Protein AF-0000000071052204 (afdb_homodimer)

Radius of gyration: 16.66 Å; Cα contacts (8 Å, |Δi|>4): 324; chains: 2; bounding box: 31×56×39 Å

Foldseek 3Di:
DPPQWPKFWDDALADPVVVVVLSVLLVVLVVPDDDPVSSQVRSQVVCCVVPNDGKGKDKDQDDDDDDDADGRFWTWMDGPNMIMIMGHD/DPPQWPKFWDDALADPVVVVVLSVLLVVLVVPDDDPVSSQVRSQVVCCVVPNDGKGKDKDQDDDDDDDADGRFWTWMDTPNMIMIMGHD

Sequence (178 aa):
MMQKPRRIIYKTDMTAEMQEKAVELISHAFAVYVSDVDVVAYLTDEFDKRYEPSWHCIMGTQFTTSIKREEGCYIHFHVNNKDVVLFKWMMQKPRRIIYKTDMTAEMQEKAVELISHAFAVYVSDVDVVAYLTDEFDKRYEPSWHCIMGTQFTTSIKREEGCYIHFHVNNKDVVLFKW

pLDDT: mean 92.96, std 10.91, range [39.28, 98.69]

InterPro domains:
  IPR001372 Dynein light chain, type 1/2 [PF01221] (9-88)
  IPR001372 Dynein light chain, type 1/2 [PTHR11886] (7-88)
  IPR001372 Dynein light chain, type 1/2 [SM01375] (2-89)
  IPR037177 Dynein light chain superfamily [G3DSA:3.30.740.10] (6-89)
  IPR037177 Dynein light chain superfamily [SSF54648] (4-88)

Secondary structure (DSSP, 8-state):
------EEEEEE-S-HHHHHHHHHHHHHHHHH--SHHHHHHHHHHHHHHHH-S-EEEEEEEEEEE-----TTSEEEEEETTEEEEEEE-/------EEEEEE-S-HHHHHHHHHHHHHHHHH--SHHHHHHHHHHHHHHHH-S-EEEEEEEEEEE-----TTSEEEEEETTEEEEEEE-

Nearest PDB structures (foldseek):
  7y8w-assembly4_R  TM=9.739E-01  e=8.236E-11  Caenorhabditis elegans
  8glv-assembly1_AQ  TM=9.518E-01  e=5.609E-11  Chlamydomonas reinhardtii
  2xqq-assembly2_B  TM=9.782E-01  e=1.289E-10  Homo sapiens
  3brl-assembly1_A-2  TM=9.745E-01  e=1.374E-10  Drosophila melanogaster
  3rjs-assembly1_A-2  TM=9.673E-01  e=4.639E-10  Toxoplasma gondii

Solvent-accessible surface area (backbone atoms only — not comparable to full-atom values): 9734 Å² total; per-residue (Å²): 126,82,74,74,69,70,65,46,79,75,46,69,54,43,54,72,66,56,50,52,47,53,52,49,48,48,53,50,30,61,73,73,41,86,47,66,64,55,33,39,47,48,48,25,52,53,44,25,71,73,67,54,71,42,45,29,27,39,41,29,72,44,69,48,68,49,76,83,70,58,90,53,33,34,40,31,31,34,44,84,83,27,39,36,38,43,36,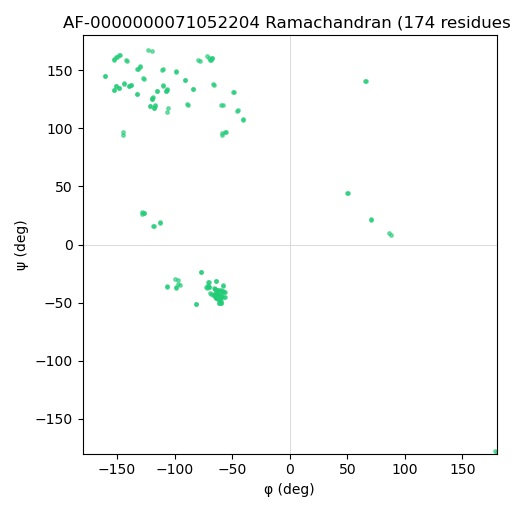43,102,123,84,74,72,70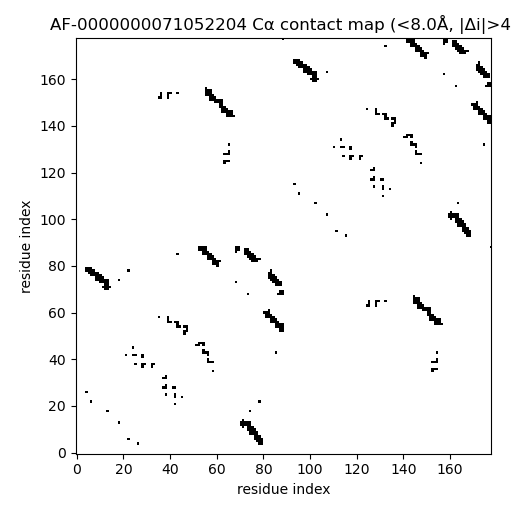,70,64,46,79,75,46,69,55,43,53,72,66,56,50,51,48,53,52,49,48,45,52,50,30,60,74,74,40,86,48,65,65,54,32,39,47,49,48,25,50,53,44,25,72,72,65,53,69,43,42,28,27,39,41,28,72,44,67,48,68,48,76,84,68,59,89,52,34,34,39,33,33,35,44,84,84,26,40,38,38,41,35,42,103

Organism: Fasciola hepatica (NCBI:txid6192)

Structure (mmCIF, N/CA/C/O backbone):
data_AF-0000000071052204-model_v1
#
loop_
_entity.id
_entity.type
_entity.pdbx_description
1 polymer 'Dynein light chain'
#
loop_
_atom_site.group_PDB
_atom_site.id
_atom_site.type_symbol
_atom_site.label_atom_id
_atom_site.label_alt_id
_atom_site.label_comp_id
_atom_site.label_asym_id
_atom_site.label_entity_id
_atom_site.label_seq_id
_atom_site.pdbx_PDB_ins_code
_atom_site.Cartn_x
_atom_site.Cartn_y
_atom_site.Cartn_z
_atom_site.occupancy
_atom_site.B_iso_or_equiv
_atom_site.auth_seq_id
_atom_site.auth_comp_id
_atom_site.auth_asym_id
_atom_site.auth_atom_id
_atom_site.pdbx_PDB_model_num
ATOM 1 N N . MET A 1 1 ? 10.008 -32.031 -4.449 1 39.28 1 MET A N 1
ATOM 2 C CA . MET A 1 1 ? 8.617 -31.594 -4.336 1 39.28 1 MET A CA 1
ATOM 3 C C . MET A 1 1 ? 8.539 -30.141 -3.875 1 39.28 1 MET A C 1
ATOM 5 O O . MET A 1 1 ? 9.031 -29.797 -2.799 1 39.28 1 MET A O 1
ATOM 9 N N . MET A 1 2 ? 8.492 -29.219 -4.715 1 50.03 2 MET A N 1
ATOM 10 C CA . MET A 1 2 ? 8.805 -27.859 -4.309 1 50.03 2 MET A CA 1
ATOM 11 C C . MET A 1 2 ? 7.871 -27.391 -3.203 1 50.03 2 MET A C 1
ATOM 13 O O . MET A 1 2 ? 6.648 -27.516 -3.322 1 50.03 2 MET A O 1
ATOM 17 N N . GLN A 1 3 ? 8.258 -27.531 -1.993 1 52.53 3 GLN A N 1
ATOM 18 C CA . GLN A 1 3 ? 7.453 -27.266 -0.809 1 52.53 3 GLN A CA 1
ATOM 19 C C . GLN A 1 3 ? 6.617 -26 -0.994 1 52.53 3 GLN A C 1
ATOM 21 O O . GLN A 1 3 ? 7.098 -25 -1.532 1 52.53 3 GLN A O 1
ATOM 26 N N . LYS A 1 4 ? 5.23 -26.266 -1.179 1 62.41 4 LYS A N 1
ATOM 27 C CA . LYS A 1 4 ? 4.281 -25.156 -1.278 1 62.41 4 LYS A CA 1
ATOM 28 C C . LYS A 1 4 ? 4.543 -24.109 -0.198 1 62.41 4 LYS A C 1
ATOM 30 O O . LYS A 1 4 ? 4.648 -24.438 0.984 1 62.41 4 LYS A O 1
ATOM 35 N N . PRO A 1 5 ? 4.91 -23 -0.715 1 68.69 5 PRO A N 1
ATOM 36 C CA . PRO A 1 5 ? 5.172 -21.984 0.303 1 68.69 5 PRO A CA 1
ATOM 37 C C . PRO A 1 5 ? 4.051 -21.875 1.337 1 68.69 5 PRO A C 1
ATOM 39 O O . PRO A 1 5 ? 2.881 -22.078 1.008 1 68.69 5 PRO A O 1
ATOM 42 N N . ARG A 1 6 ? 4.441 -21.875 2.592 1 80.5 6 ARG A N 1
ATOM 43 C CA . ARG A 1 6 ? 3.482 -21.656 3.67 1 80.5 6 ARG A CA 1
ATOM 44 C C . ARG A 1 6 ? 2.746 -20.328 3.477 1 80.5 6 ARG A C 1
ATOM 46 O O . ARG A 1 6 ? 3.355 -19.266 3.537 1 80.5 6 ARG A O 1
ATOM 53 N N . ARG A 1 7 ? 1.553 -20.422 2.895 1 90.69 7 ARG A N 1
ATOM 54 C CA . ARG A 1 7 ? 0.755 -19.219 2.648 1 90.69 7 ARG A CA 1
ATOM 55 C C . ARG A 1 7 ? -0.419 -19.141 3.619 1 90.69 7 ARG A C 1
ATOM 57 O O . ARG A 1 7 ? -1.017 -20.156 3.967 1 90.69 7 ARG A O 1
ATOM 64 N N . ILE A 1 8 ? -0.586 -18 4.16 1 95.88 8 ILE A N 1
ATOM 65 C CA . ILE A 1 8 ? -1.762 -17.703 4.969 1 95.88 8 ILE A CA 1
ATOM 66 C C . ILE A 1 8 ? -2.504 -16.5 4.363 1 95.88 8 ILE A C 1
ATOM 68 O O . ILE A 1 8 ? -1.932 -15.422 4.207 1 95.88 8 ILE A O 1
ATOM 72 N N . ILE A 1 9 ? -3.719 -16.781 4 1 96.19 9 ILE A N 1
ATOM 73 C CA . ILE A 1 9 ? -4.527 -15.695 3.463 1 96.19 9 ILE A CA 1
ATOM 74 C C . ILE A 1 9 ? -5.25 -14.984 4.602 1 96.19 9 ILE A C 1
ATOM 76 O O . ILE A 1 9 ? -6.055 -15.586 5.312 1 96.19 9 ILE A O 1
ATOM 80 N N . TYR A 1 10 ? -4.941 -13.719 4.688 1 95.81 10 TYR A N 1
ATOM 81 C CA . TYR A 1 10 ? -5.578 -12.922 5.727 1 95.81 10 TYR A CA 1
ATOM 82 C C . TYR A 1 10 ? -6.977 -12.484 5.297 1 95.81 10 TYR A C 1
ATOM 84 O O . TYR A 1 10 ? -7.926 -12.555 6.082 1 95.81 10 TYR A O 1
ATOM 92 N N . LYS A 1 11 ? -7.145 -11.945 4.215 1 95 11 LYS A N 1
ATOM 93 C CA . LYS A 1 11 ? -8.383 -11.398 3.672 1 95 11 LYS A CA 1
ATOM 94 C C . LYS A 1 11 ? -8.398 -11.469 2.148 1 95 11 LYS A C 1
ATOM 96 O O . LYS A 1 11 ? -7.375 -11.227 1.503 1 95 11 LYS A O 1
ATOM 101 N N . THR A 1 12 ? -9.617 -11.914 1.599 1 96.5 12 THR A N 1
ATOM 102 C CA . THR A 1 12 ? -9.719 -11.914 0.144 1 96.5 12 THR A CA 1
ATOM 103 C C . THR A 1 12 ? -11.188 -11.945 -0.293 1 96.5 12 THR A C 1
ATOM 105 O O . THR A 1 12 ? -12.039 -12.477 0.418 1 96.5 12 THR A O 1
ATOM 108 N N . ASP A 1 13 ? -11.438 -11.25 -1.396 1 95.88 13 ASP A N 1
ATOM 109 C CA . ASP A 1 13 ? -12.719 -11.43 -2.064 1 95.88 13 ASP A CA 1
ATOM 110 C C . ASP A 1 13 ? -12.531 -11.969 -3.48 1 95.88 13 ASP A C 1
ATOM 112 O O . ASP A 1 13 ? -13.445 -11.891 -4.305 1 95.88 13 ASP A O 1
ATOM 116 N N . MET A 1 14 ? -11.336 -12.5 -3.764 1 95.5 14 MET A N 1
ATOM 117 C CA . MET A 1 14 ? -11.016 -13.117 -5.047 1 95.5 14 MET A CA 1
ATOM 118 C C . MET A 1 14 ? -11.578 -14.539 -5.125 1 95.5 14 MET A C 1
ATOM 120 O O . MET A 1 14 ? -11.844 -15.164 -4.098 1 95.5 14 MET A O 1
ATOM 124 N N . THR A 1 15 ? -11.734 -14.992 -6.332 1 96 15 THR A N 1
ATOM 125 C CA . THR A 1 15 ? -12.086 -16.391 -6.531 1 96 15 THR A CA 1
ATOM 126 C C . THR A 1 15 ? -10.938 -17.297 -6.121 1 96 15 THR A C 1
ATOM 128 O O . THR A 1 15 ? -9.789 -16.859 -6.02 1 96 15 THR A O 1
ATOM 131 N N . ALA A 1 16 ? -11.266 -18.562 -5.879 1 96.06 16 ALA A N 1
ATOM 132 C CA . ALA A 1 16 ? -10.25 -19.547 -5.508 1 96.06 16 ALA A CA 1
ATOM 133 C C . ALA A 1 16 ? -9.172 -19.641 -6.582 1 96.06 16 ALA A C 1
ATOM 135 O O . ALA A 1 16 ? -7.98 -19.75 -6.27 1 96.06 16 ALA A O 1
ATOM 136 N N . GLU A 1 17 ? -9.617 -19.609 -7.738 1 96.81 17 GLU A N 1
ATOM 137 C CA . GLU A 1 17 ? -8.672 -19.719 -8.844 1 96.81 17 GLU A CA 1
ATOM 138 C C . GLU A 1 17 ? -7.711 -18.531 -8.875 1 96.81 17 GLU A C 1
ATOM 140 O O . GLU A 1 17 ? -6.508 -18.703 -9.07 1 96.81 17 GLU A O 1
ATOM 145 N N . MET A 1 18 ? -8.219 -17.359 -8.727 1 97 18 MET A N 1
ATOM 146 C CA . MET A 1 18 ? -7.395 -16.156 -8.742 1 97 18 MET A CA 1
ATOM 147 C C . MET A 1 18 ? -6.434 -16.141 -7.559 1 97 18 MET A C 1
ATOM 149 O O . MET A 1 18 ? -5.273 -15.742 -7.707 1 97 18 MET A O 1
ATOM 153 N N . GLN A 1 19 ? -6.891 -16.594 -6.43 1 97.06 19 GLN A N 1
ATOM 154 C CA . GLN A 1 19 ? -6.031 -16.688 -5.25 1 97.06 19 GLN A CA 1
ATOM 155 C C . GLN A 1 19 ? -4.848 -17.609 -5.512 1 97.06 19 GLN A C 1
ATOM 157 O O . GLN A 1 19 ? -3.705 -17.266 -5.195 1 97.06 19 GLN A O 1
ATOM 162 N N . GLU A 1 20 ? -5.176 -18.734 -6.086 1 96.56 20 GLU A N 1
ATOM 163 C CA . GLU A 1 20 ? -4.125 -19.703 -6.395 1 96.56 20 GLU A CA 1
ATOM 164 C C . GLU A 1 20 ? -3.111 -19.125 -7.379 1 96.56 20 GLU A C 1
ATOM 166 O O . GLU A 1 20 ? -1.909 -19.359 -7.254 1 96.56 20 GLU A O 1
ATOM 171 N N . LYS A 1 21 ? -3.676 -18.391 -8.305 1 97.44 21 LYS A N 1
ATOM 172 C CA . LYS A 1 21 ? -2.787 -17.766 -9.281 1 97.44 21 LYS A CA 1
ATOM 173 C C . LYS A 1 21 ? -1.871 -16.734 -8.617 1 97.44 21 LYS A C 1
ATOM 175 O O . LYS A 1 21 ? -0.681 -16.672 -8.93 1 97.44 21 LYS A O 1
ATOM 180 N N . ALA A 1 22 ? -2.354 -15.938 -7.723 1 97.94 22 ALA A N 1
ATOM 181 C CA . ALA A 1 22 ? -1.547 -14.961 -6.996 1 97.94 22 ALA A CA 1
ATOM 182 C C . ALA A 1 22 ? -0.395 -15.641 -6.262 1 97.94 22 ALA A C 1
ATOM 184 O O . ALA A 1 22 ? 0.752 -15.195 -6.348 1 97.94 22 ALA A O 1
ATOM 185 N N . VAL A 1 23 ? -0.704 -16.734 -5.602 1 97.12 23 VAL A N 1
ATOM 186 C CA . VAL A 1 23 ? 0.29 -17.438 -4.809 1 97.12 23 VAL A CA 1
ATOM 187 C C . VAL A 1 23 ? 1.326 -18.078 -5.727 1 97.12 23 VAL A C 1
ATOM 189 O O . VAL A 1 23 ? 2.525 -18.047 -5.441 1 97.12 23 VAL A O 1
ATOM 192 N N . GLU A 1 24 ? 0.812 -18.625 -6.773 1 97.38 24 GLU A N 1
ATOM 193 C CA . GLU A 1 24 ? 1.717 -19.234 -7.746 1 97.38 24 GLU A CA 1
ATOM 194 C C . GLU A 1 24 ? 2.695 -18.219 -8.305 1 97.38 24 GLU A C 1
ATOM 196 O O . GLU A 1 24 ? 3.9 -18.453 -8.359 1 97.38 24 GLU A O 1
ATOM 201 N N . LEU A 1 25 ? 2.188 -17.156 -8.734 1 98.19 25 LEU A N 1
ATOM 202 C CA . LEU A 1 25 ? 3.004 -16.125 -9.375 1 98.19 25 LEU A CA 1
ATOM 203 C C . LEU A 1 25 ? 4.023 -15.547 -8.406 1 98.19 25 LEU A C 1
ATOM 205 O O . LEU A 1 25 ? 5.18 -15.32 -8.766 1 98.19 25 LEU A O 1
ATOM 209 N N . ILE A 1 26 ? 3.631 -15.281 -7.191 1 98.19 26 ILE A N 1
ATOM 210 C CA . ILE A 1 26 ? 4.574 -14.672 -6.258 1 98.19 26 ILE A CA 1
ATOM 211 C C . ILE A 1 26 ? 5.648 -15.688 -5.879 1 98.19 26 ILE A C 1
ATOM 213 O O . ILE A 1 26 ? 6.809 -15.328 -5.676 1 98.19 26 ILE A O 1
ATOM 217 N N . SER A 1 27 ? 5.227 -16.969 -5.758 1 96.75 27 SER A N 1
ATOM 218 C CA . SER A 1 27 ? 6.207 -18.016 -5.477 1 96.75 27 SER A CA 1
ATOM 219 C C . SER A 1 27 ? 7.258 -18.094 -6.578 1 96.75 27 SER A C 1
ATOM 221 O O . SER A 1 27 ? 8.453 -18.219 -6.301 1 96.75 27 SER A O 1
ATOM 223 N N . HIS A 1 28 ? 6.738 -18.016 -7.789 1 97.56 28 HIS A N 1
ATOM 224 C CA . HIS A 1 28 ? 7.656 -17.969 -8.922 1 97.56 28 HIS A CA 1
ATOM 225 C C . HIS A 1 28 ? 8.578 -16.766 -8.836 1 97.56 28 HIS A C 1
ATOM 227 O O . HIS A 1 28 ? 9.789 -16.875 -9.039 1 97.56 28 HIS A O 1
ATOM 233 N N . ALA A 1 29 ? 8.031 -15.609 -8.586 1 98.06 29 ALA A N 1
ATOM 234 C CA . ALA A 1 29 ? 8.805 -14.375 -8.5 1 98.06 29 ALA A CA 1
ATOM 235 C C . ALA A 1 29 ? 9.898 -14.492 -7.441 1 98.06 29 ALA A C 1
ATOM 237 O O . ALA A 1 29 ? 11.031 -14.055 -7.668 1 98.06 29 ALA A O 1
ATOM 238 N N . PHE A 1 30 ? 9.586 -15.117 -6.293 1 97 30 PHE A N 1
ATOM 239 C CA . PHE A 1 30 ? 10.555 -15.289 -5.219 1 97 30 PHE A CA 1
ATOM 240 C C . PHE A 1 30 ? 11.711 -16.172 -5.664 1 97 30 PHE A C 1
ATOM 242 O O . PHE A 1 30 ? 12.844 -16.016 -5.199 1 97 30 PHE A O 1
ATOM 249 N N . ALA A 1 31 ? 11.383 -17.094 -6.543 1 96.5 31 ALA A N 1
ATOM 250 C CA . ALA A 1 31 ? 12.406 -18.031 -7.023 1 96.5 31 ALA A CA 1
ATOM 251 C C . ALA A 1 31 ? 13.32 -17.359 -8.047 1 96.5 31 ALA A C 1
ATOM 253 O O . ALA A 1 31 ? 14.484 -17.734 -8.195 1 96.5 31 ALA A O 1
ATOM 254 N N . VAL A 1 32 ? 12.875 -16.328 -8.695 1 97.62 32 VAL A N 1
ATOM 255 C CA . VAL A 1 32 ? 13.578 -15.766 -9.836 1 97.62 32 VAL A CA 1
ATOM 256 C C . VAL A 1 32 ? 14.242 -14.453 -9.43 1 97.62 32 VAL A C 1
ATOM 258 O O . VAL A 1 32 ? 15.336 -14.133 -9.914 1 97.62 32 VAL A O 1
ATOM 261 N N . TYR A 1 33 ? 13.609 -13.68 -8.594 1 97.94 33 TYR A N 1
ATOM 262 C CA . TYR A 1 33 ? 14.094 -12.344 -8.266 1 97.94 33 TYR A CA 1
ATOM 263 C C . TYR A 1 33 ? 14.609 -12.281 -6.836 1 97.94 33 TYR A C 1
ATOM 265 O O . TYR A 1 33 ? 14.039 -12.906 -5.938 1 97.94 33 TYR A O 1
ATOM 273 N N . VAL A 1 34 ? 15.555 -11.406 -6.637 1 96.94 34 VAL A N 1
ATOM 274 C CA . VAL A 1 34 ? 16.078 -11.172 -5.297 1 96.94 34 VAL A CA 1
ATOM 275 C C . VAL A 1 34 ? 15.43 -9.922 -4.703 1 96.94 34 VAL A C 1
ATOM 277 O O . VAL A 1 34 ? 15.062 -9.906 -3.525 1 96.94 34 VAL A O 1
ATOM 280 N N . SER A 1 35 ? 15.203 -8.977 -5.457 1 97.44 35 SER A N 1
ATOM 281 C CA . SER A 1 35 ? 14.727 -7.68 -4.996 1 97.44 35 SER A CA 1
ATOM 282 C C . SER A 1 35 ? 13.211 -7.68 -4.824 1 97.44 35 SER A C 1
ATOM 284 O O . SER A 1 35 ? 12.477 -8.086 -5.727 1 97.44 35 SER A O 1
ATOM 286 N N . ASP A 1 36 ? 12.805 -7.16 -3.723 1 97.5 36 ASP A N 1
ATOM 287 C CA . ASP A 1 36 ? 11.367 -7.004 -3.496 1 97.5 36 ASP A CA 1
ATOM 288 C C . ASP A 1 36 ? 10.727 -6.156 -4.59 1 97.5 36 ASP A C 1
ATOM 290 O O . ASP A 1 36 ? 9.586 -6.402 -4.992 1 97.5 36 ASP A O 1
ATOM 294 N N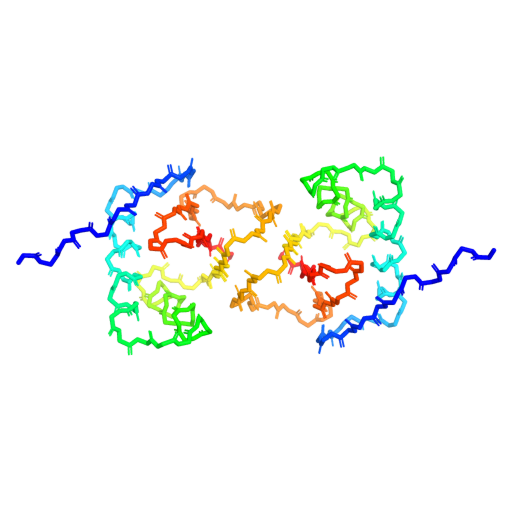 . VAL A 1 37 ? 11.43 -5.207 -5.07 1 97.25 37 VAL A N 1
ATOM 295 C CA . VAL A 1 37 ? 10.914 -4.309 -6.098 1 97.25 37 VAL A CA 1
ATOM 296 C C . VAL A 1 37 ? 10.617 -5.094 -7.371 1 97.25 37 VAL A C 1
ATOM 298 O O . VAL A 1 37 ? 9.555 -4.926 -7.977 1 97.25 37 VAL A O 1
ATOM 301 N N . ASP A 1 38 ? 11.453 -6 -7.668 1 98.44 38 ASP A N 1
ATOM 302 C CA . ASP A 1 38 ? 11.25 -6.812 -8.867 1 98.44 38 ASP A CA 1
ATOM 303 C C . ASP A 1 38 ? 10.102 -7.801 -8.672 1 98.44 38 ASP A C 1
ATOM 305 O O . ASP A 1 38 ? 9.328 -8.047 -9.602 1 98.44 38 ASP A O 1
ATOM 309 N N . VAL A 1 39 ? 10 -8.32 -7.477 1 98.5 39 VAL A N 1
ATOM 310 C CA . VAL A 1 39 ? 8.914 -9.25 -7.176 1 98.5 39 VAL A CA 1
ATOM 311 C C . VAL A 1 39 ? 7.57 -8.539 -7.328 1 98.5 39 VAL A C 1
ATOM 313 O O . VAL A 1 39 ? 6.672 -9.039 -8.016 1 98.5 39 VAL A O 1
ATOM 316 N N . VAL A 1 40 ? 7.5 -7.391 -6.777 1 98.62 40 VAL A N 1
ATOM 317 C CA . VAL A 1 40 ? 6.266 -6.609 -6.777 1 98.62 40 VAL A CA 1
ATOM 318 C C . VAL A 1 40 ? 5.922 -6.188 -8.203 1 98.62 40 VAL A C 1
ATOM 320 O O . VAL A 1 40 ? 4.77 -6.301 -8.633 1 98.62 40 VAL A O 1
ATOM 323 N N . ALA A 1 41 ? 6.879 -5.77 -8.914 1 98.25 41 ALA A N 1
ATOM 324 C CA . ALA A 1 41 ? 6.656 -5.371 -10.297 1 98.25 41 ALA A CA 1
ATOM 325 C C . ALA A 1 41 ? 6.168 -6.551 -11.141 1 98.25 41 ALA A C 1
ATOM 327 O O . ALA A 1 41 ? 5.227 -6.414 -11.922 1 98.25 41 ALA A O 1
ATOM 328 N N . TYR A 1 42 ? 6.785 -7.656 -10.938 1 98.69 42 TYR A N 1
ATOM 329 C CA . TYR A 1 42 ? 6.422 -8.852 -11.688 1 98.69 42 TYR A CA 1
ATOM 330 C C . TYR A 1 42 ? 4.973 -9.25 -11.422 1 98.69 42 TYR A C 1
ATOM 332 O O . TYR A 1 42 ? 4.203 -9.484 -12.352 1 98.69 42 TYR A O 1
ATOM 340 N N . LEU A 1 43 ? 4.617 -9.336 -10.156 1 98.44 43 LEU A N 1
ATOM 341 C CA . LEU A 1 43 ? 3.271 -9.75 -9.773 1 98.44 43 LEU A CA 1
ATOM 342 C C . LEU A 1 43 ? 2.227 -8.805 -10.367 1 98.44 43 LEU A C 1
ATOM 344 O O . LEU A 1 43 ? 1.235 -9.258 -10.945 1 98.44 43 LEU A O 1
ATOM 348 N N . THR A 1 44 ? 2.477 -7.551 -10.273 1 97.88 44 THR A N 1
ATOM 349 C CA . THR A 1 44 ? 1.554 -6.543 -10.781 1 97.88 44 THR A CA 1
ATOM 350 C C . THR A 1 44 ? 1.422 -6.648 -12.297 1 97.88 44 THR A C 1
ATOM 352 O O . THR A 1 44 ? 0.311 -6.633 -12.836 1 97.88 44 THR A O 1
ATOM 355 N N . ASP A 1 45 ? 2.471 -6.789 -12.938 1 98.12 45 ASP A N 1
ATOM 356 C CA . ASP A 1 45 ? 2.471 -6.875 -14.398 1 98.12 45 ASP A CA 1
ATOM 357 C C . ASP A 1 45 ? 1.744 -8.133 -14.875 1 98.12 45 ASP A C 1
ATOM 359 O O . ASP A 1 45 ? 0.963 -8.078 -15.828 1 98.12 45 ASP A O 1
ATOM 363 N N . GLU A 1 46 ? 1.992 -9.211 -14.234 1 98.5 46 GLU A N 1
ATOM 364 C CA . GLU A 1 46 ? 1.357 -10.461 -14.633 1 98.5 46 GLU A CA 1
ATOM 365 C C . GLU A 1 46 ? -0.152 -10.414 -14.414 1 98.5 46 GLU A C 1
ATOM 367 O O . GLU A 1 46 ? -0.921 -10.906 -15.234 1 98.5 46 GLU A O 1
ATOM 372 N N . PHE A 1 47 ? -0.536 -9.773 -13.328 1 98.12 47 PHE A N 1
ATOM 373 C CA . PHE A 1 47 ? -1.969 -9.664 -13.078 1 98.12 47 PHE A CA 1
ATOM 374 C C . PHE A 1 47 ? -2.617 -8.703 -14.07 1 98.12 47 PHE A C 1
ATOM 376 O O . PHE A 1 47 ? -3.752 -8.922 -14.5 1 98.12 47 PHE A O 1
ATOM 383 N N . ASP A 1 48 ? -1.915 -7.68 -14.43 1 97.25 48 ASP A N 1
ATOM 384 C CA . ASP A 1 48 ? -2.424 -6.777 -15.461 1 97.25 48 ASP A CA 1
ATOM 385 C C . ASP A 1 48 ? -2.65 -7.52 -16.766 1 97.25 48 ASP A C 1
ATOM 387 O O . ASP A 1 48 ? -3.65 -7.293 -17.453 1 97.25 48 ASP A O 1
ATOM 391 N N . LYS A 1 49 ? -1.805 -8.367 -17.062 1 98 49 LYS A N 1
ATOM 392 C CA . LYS A 1 49 ? -1.892 -9.125 -18.312 1 98 49 LYS A CA 1
ATOM 393 C C . LYS A 1 49 ? -3.037 -10.133 -18.266 1 98 49 LYS A C 1
ATOM 395 O O . LYS A 1 49 ? -3.727 -10.344 -19.266 1 98 49 LYS A O 1
ATOM 400 N N . ARG A 1 50 ? -3.305 -10.633 -17.125 1 97.25 50 ARG A N 1
ATOM 401 C CA . ARG A 1 50 ? -4.215 -11.773 -17.016 1 97.25 50 ARG A CA 1
ATOM 402 C C . ARG A 1 50 ? -5.633 -11.312 -16.703 1 97.25 50 ARG A C 1
ATOM 404 O O . ARG A 1 50 ? -6.605 -11.953 -17.109 1 97.25 50 ARG A O 1
ATOM 411 N N . TYR A 1 51 ? -5.727 -10.273 -15.945 1 95.81 51 TYR A N 1
ATOM 412 C CA . TYR A 1 51 ? -7.043 -9.906 -15.43 1 95.81 51 TYR A CA 1
ATOM 413 C C . TYR A 1 51 ? -7.363 -8.453 -15.742 1 95.81 51 TYR A C 1
ATOM 415 O O . TYR A 1 51 ? -8.148 -7.816 -15.039 1 95.81 51 TYR A O 1
ATOM 423 N N . GLU A 1 52 ? -6.863 -7.863 -16.734 1 94.12 52 GLU A N 1
ATOM 424 C CA . GLU A 1 52 ? -7.086 -6.488 -17.172 1 94.12 52 GLU A CA 1
ATOM 425 C C . GLU A 1 52 ? -6.543 -5.488 -16.156 1 94.12 52 GLU A C 1
ATOM 427 O O . GLU A 1 52 ? -6.691 -5.688 -14.945 1 94.12 52 GLU A O 1
ATOM 432 N N . PRO A 1 53 ? -5.996 -4.488 -16.547 1 93.12 53 PRO A N 1
ATOM 433 C CA . PRO A 1 53 ? -5.461 -3.447 -15.672 1 93.12 53 PRO A CA 1
ATOM 434 C C . PRO A 1 53 ? -6.555 -2.662 -14.945 1 93.12 53 PRO A C 1
ATOM 436 O O . PRO A 1 53 ? -7.715 -2.684 -15.367 1 93.12 53 PRO A O 1
ATOM 439 N N . SER A 1 54 ? -6.145 -2.016 -13.82 1 92 54 SER A N 1
ATOM 440 C CA . SER A 1 54 ? -4.785 -1.859 -13.312 1 92 54 SER A CA 1
ATOM 441 C C . SER A 1 54 ? -4.637 -2.496 -11.93 1 92 54 SER A C 1
ATOM 443 O O . SER A 1 54 ? -5.457 -2.264 -11.047 1 92 54 SER A O 1
ATOM 445 N N . TRP A 1 55 ? -3.703 -3.338 -11.734 1 95.5 55 TRP A N 1
ATOM 446 C CA . TRP A 1 55 ? -3.396 -3.979 -10.461 1 95.5 55 TRP A CA 1
ATOM 447 C C . TRP A 1 55 ? -2.234 -3.277 -9.766 1 95.5 55 TRP A C 1
ATOM 449 O O . TRP A 1 55 ? -1.38 -2.678 -10.422 1 95.5 55 TRP A O 1
ATOM 459 N N . HIS A 1 56 ? -2.223 -3.273 -8.445 1 95.94 56 HIS A N 1
ATOM 460 C CA . HIS A 1 56 ? -1.197 -2.717 -7.57 1 95.94 56 HIS A CA 1
ATOM 461 C C . HIS A 1 56 ? -0.809 -3.709 -6.477 1 95.94 56 HIS A C 1
ATOM 463 O O . HIS A 1 56 ? -1.614 -4.559 -6.09 1 95.94 56 HIS A O 1
ATOM 469 N N . CYS A 1 57 ? 0.368 -3.613 -6.043 1 97.69 57 CYS A N 1
ATOM 470 C CA . CYS A 1 57 ? 0.849 -4.559 -5.039 1 97.69 57 CYS A CA 1
ATOM 471 C C . CYS A 1 57 ? 1.668 -3.85 -3.969 1 97.69 57 CYS A C 1
ATOM 473 O O . CYS A 1 57 ? 2.463 -2.959 -4.277 1 97.69 57 CYS A O 1
ATOM 475 N N . ILE A 1 58 ? 1.478 -4.176 -2.744 1 98.06 58 ILE A N 1
ATOM 476 C CA . ILE A 1 58 ? 2.285 -3.805 -1.588 1 98.06 58 ILE A CA 1
ATOM 477 C C . ILE A 1 58 ? 2.922 -5.051 -0.98 1 98.06 58 ILE A C 1
ATOM 479 O O . ILE A 1 58 ? 2.256 -6.078 -0.809 1 98.06 58 ILE A O 1
ATOM 483 N N . MET A 1 59 ? 4.129 -5.008 -0.715 1 98.62 59 MET A N 1
ATOM 484 C CA . MET A 1 59 ? 4.797 -6.148 -0.091 1 98.62 59 MET A CA 1
ATOM 485 C C . MET A 1 59 ? 5.785 -5.684 0.972 1 98.62 59 MET A C 1
ATOM 487 O O . MET A 1 59 ? 6.566 -4.762 0.736 1 98.62 59 MET A O 1
ATOM 491 N N . GLY A 1 60 ? 5.777 -6.375 2.113 1 98 60 GLY A N 1
ATOM 492 C CA . GLY A 1 60 ? 6.711 -6.039 3.178 1 98 60 GLY A CA 1
ATOM 493 C C . GLY A 1 60 ? 6.543 -6.902 4.414 1 98 60 GLY A C 1
ATOM 494 O O . GLY A 1 60 ? 5.746 -7.844 4.418 1 98 60 GLY A O 1
ATOM 495 N N . THR A 1 61 ? 7.297 -6.648 5.453 1 96.62 61 THR A N 1
ATOM 496 C CA . THR A 1 61 ? 7.289 -7.453 6.672 1 96.62 61 THR A CA 1
ATOM 497 C C . THR A 1 61 ? 6.438 -6.793 7.754 1 96.62 61 THR A C 1
ATOM 499 O O . THR A 1 61 ? 5.863 -7.477 8.602 1 96.62 61 THR A O 1
ATOM 502 N N . GLN A 1 62 ? 6.359 -5.371 7.734 1 95.75 62 GLN A N 1
ATOM 503 C CA . GLN A 1 62 ? 5.582 -4.66 8.742 1 95.75 62 GLN A CA 1
ATOM 504 C C . GLN A 1 62 ? 4.922 -3.418 8.156 1 95.75 62 GLN A C 1
ATOM 506 O O . GLN A 1 62 ? 5.512 -2.336 8.156 1 95.75 62 GLN A O 1
ATOM 511 N N . PHE A 1 63 ? 3.73 -3.609 7.766 1 97.94 63 PHE A N 1
ATOM 512 C CA . PHE A 1 63 ? 2.979 -2.469 7.258 1 97.94 63 PHE A CA 1
ATOM 513 C C . PHE A 1 63 ? 1.489 -2.633 7.535 1 97.94 63 PHE A C 1
ATOM 515 O O . PHE A 1 63 ? 1.021 -3.744 7.789 1 97.94 63 PHE A O 1
ATOM 522 N N . THR A 1 64 ? 0.784 -1.534 7.473 1 97.31 64 THR A N 1
ATOM 523 C CA . THR A 1 64 ? -0.674 -1.492 7.473 1 97.31 64 THR A CA 1
ATOM 524 C C . THR A 1 64 ? -1.189 -0.625 6.328 1 97.31 64 THR A C 1
ATOM 526 O O . THR A 1 64 ? -0.449 0.196 5.781 1 97.31 64 THR A O 1
ATOM 529 N N . THR A 1 65 ? -2.336 -0.902 5.867 1 96.44 65 THR A N 1
ATOM 530 C CA . THR A 1 65 ? -2.871 -0.124 4.754 1 96.44 65 THR A CA 1
ATOM 531 C C . THR A 1 65 ? -4.367 0.12 4.938 1 96.44 65 THR A C 1
ATOM 533 O O . THR A 1 65 ? -5.039 -0.627 5.648 1 96.44 65 THR A O 1
ATOM 536 N N . SER A 1 66 ? -4.875 1.128 4.301 1 95.38 66 SER A N 1
ATOM 537 C CA . SER A 1 66 ? -6.293 1.474 4.355 1 95.38 66 SER A CA 1
ATOM 538 C C . SER A 1 66 ? -6.965 1.264 3.002 1 95.38 66 SER A C 1
ATOM 540 O O . SER A 1 66 ? -7.988 1.886 2.709 1 95.38 66 SER A O 1
ATOM 542 N N . ILE A 1 67 ? -6.371 0.492 2.156 1 91.75 67 ILE A N 1
ATOM 543 C CA . ILE A 1 67 ? -6.848 0.333 0.786 1 91.75 67 ILE A CA 1
ATOM 544 C C . ILE A 1 67 ? -8.281 -0.2 0.796 1 91.75 67 ILE A C 1
ATOM 546 O O . ILE A 1 67 ? -8.547 -1.253 1.379 1 91.75 67 ILE A O 1
ATOM 550 N N . LYS A 1 68 ? -9.211 0.694 0.152 1 83.12 68 LYS A N 1
ATOM 551 C CA . LYS A 1 68 ? -10.594 0.27 -0.046 1 83.12 68 LYS A CA 1
ATOM 552 C C . LYS A 1 68 ? -10.859 -0.069 -1.51 1 83.12 68 LYS A C 1
ATOM 554 O O . LYS A 1 68 ? -10.484 0.689 -2.406 1 83.12 68 LYS A O 1
ATOM 559 N N . ARG A 1 69 ? -11.203 -1.305 -1.88 1 74.44 69 ARG A N 1
ATOM 560 C CA . ARG A 1 69 ? -11.344 -1.774 -3.254 1 74.44 69 ARG A CA 1
ATOM 561 C C . ARG A 1 69 ? -12.742 -2.338 -3.496 1 74.44 69 ARG A C 1
ATOM 563 O O . ARG A 1 69 ? -13.539 -2.451 -2.566 1 74.44 69 ARG A O 1
ATOM 570 N N . GLU A 1 70 ? -12.922 -2.51 -4.863 1 72.31 70 GLU A N 1
ATOM 571 C CA . GLU A 1 70 ? -14.141 -3.195 -5.293 1 72.31 70 GLU A CA 1
ATOM 572 C C . GLU A 1 70 ? -14.07 -4.684 -4.969 1 72.31 70 GLU A C 1
ATOM 574 O O . GLU A 1 70 ? -12.984 -5.254 -4.859 1 72.31 70 GLU A O 1
ATOM 579 N N . GLU A 1 71 ? -15.188 -5.211 -4.984 1 78.5 71 GLU A N 1
ATOM 580 C CA . GLU A 1 71 ? -15.328 -6.633 -4.68 1 78.5 71 GLU A CA 1
ATOM 581 C C . GLU A 1 71 ? -14.664 -7.492 -5.758 1 78.5 71 GLU A C 1
ATOM 583 O O . GLU A 1 71 ? -14.789 -7.203 -6.949 1 78.5 71 GLU A O 1
ATOM 588 N N . GLY A 1 72 ? -13.953 -8.547 -5.371 1 84.56 72 GLY A N 1
ATOM 589 C CA . GLY A 1 72 ? -13.344 -9.547 -6.234 1 84.56 72 GLY A CA 1
ATOM 590 C C . GLY A 1 72 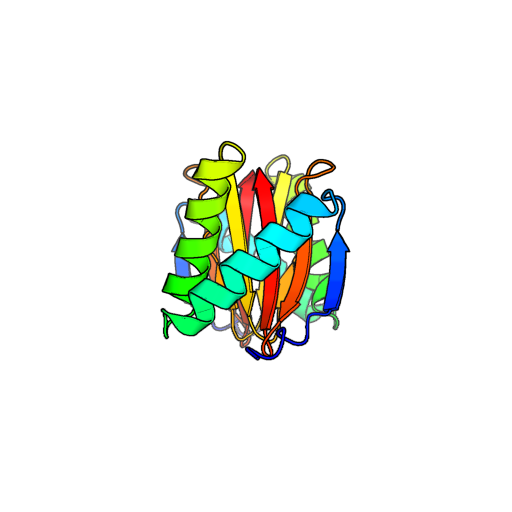? -11.961 -9.148 -6.727 1 84.56 72 GLY A C 1
ATOM 591 O O . GLY A 1 72 ? -11.422 -9.781 -7.641 1 84.56 72 GLY A O 1
ATOM 592 N N . CYS A 1 73 ? -11.438 -8.141 -6.215 1 91.88 73 CYS A N 1
ATOM 593 C CA . CYS A 1 73 ? -10.195 -7.602 -6.762 1 91.88 73 CYS A CA 1
ATOM 594 C C . CYS A 1 73 ? -9.148 -7.418 -5.668 1 91.88 73 CYS A C 1
ATOM 596 O O . CYS A 1 73 ? -8.289 -6.543 -5.77 1 91.88 73 CYS A O 1
ATOM 598 N N . TYR A 1 74 ? -9.297 -8.25 -4.613 1 96.62 74 TYR A N 1
ATOM 599 C CA . 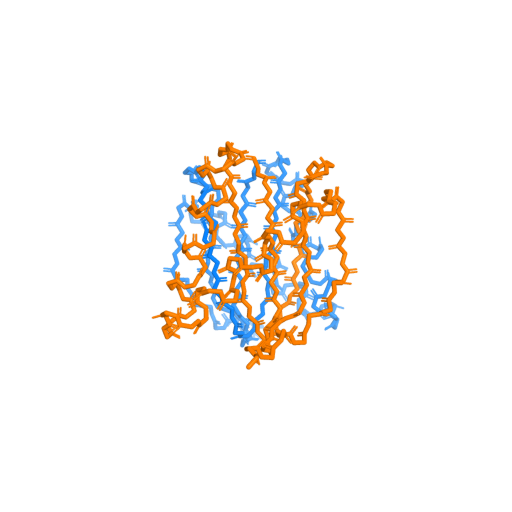TYR A 1 74 ? -8.43 -7.965 -3.479 1 96.62 74 TYR A CA 1
ATOM 600 C C . TYR A 1 74 ? -7.977 -9.25 -2.801 1 96.62 74 TYR A C 1
ATOM 602 O O . TYR A 1 74 ? -8.789 -10.141 -2.533 1 96.62 74 TYR A O 1
ATOM 610 N N . ILE A 1 75 ? -6.684 -9.258 -2.43 1 97.56 75 ILE A N 1
ATOM 611 C CA . ILE A 1 75 ? -6.184 -10.32 -1.569 1 97.56 75 ILE A CA 1
ATOM 612 C C . ILE A 1 75 ? -5.062 -9.789 -0.681 1 97.56 75 ILE A C 1
ATOM 614 O O . ILE A 1 75 ? -4.219 -9.008 -1.135 1 97.56 75 ILE A O 1
ATOM 618 N N . HIS A 1 76 ? -5.066 -10.086 0.569 1 97.38 76 HIS A N 1
ATOM 619 C CA . HIS A 1 76 ? -4.027 -9.891 1.572 1 97.38 76 HIS A CA 1
ATOM 620 C C . HIS A 1 76 ? -3.559 -11.219 2.152 1 97.38 76 HIS A C 1
ATOM 622 O O . HIS A 1 76 ? -4.34 -11.938 2.775 1 97.38 76 HIS A O 1
ATOM 628 N N . PHE A 1 77 ? -2.271 -11.562 1.955 1 98.06 77 PHE A N 1
ATOM 629 C CA . PHE A 1 77 ? -1.806 -12.867 2.393 1 98.06 77 PHE A CA 1
ATOM 630 C C . PHE A 1 77 ? -0.346 -12.805 2.828 1 98.06 77 PHE A C 1
ATOM 632 O O . PHE A 1 77 ? 0.338 -11.812 2.584 1 98.06 77 PHE A O 1
ATOM 639 N N . HIS A 1 78 ? 0.049 -13.836 3.549 1 97.56 78 HIS A N 1
ATOM 640 C CA . HIS A 1 78 ? 1.425 -14.023 3.994 1 97.56 78 HIS A CA 1
ATOM 641 C C . HIS A 1 78 ? 2.107 -15.148 3.219 1 97.56 78 HIS A C 1
ATOM 643 O O . HIS A 1 78 ? 1.52 -16.203 3.01 1 97.56 78 HIS A O 1
ATOM 649 N N . VAL A 1 79 ? 3.256 -14.828 2.791 1 96.81 79 VAL A N 1
ATOM 650 C CA . VAL A 1 79 ? 4.023 -15.844 2.08 1 96.81 79 VAL A CA 1
ATOM 651 C C . VAL A 1 79 ? 5.52 -15.562 2.232 1 96.81 79 VAL A C 1
ATOM 653 O O . VAL A 1 79 ? 5.961 -14.422 2.062 1 96.81 79 VAL A O 1
ATOM 656 N N . ASN A 1 80 ? 6.293 -16.594 2.566 1 93.75 80 ASN A N 1
ATOM 657 C CA . ASN A 1 80 ? 7.746 -16.5 2.664 1 93.75 80 ASN A CA 1
ATOM 658 C C . ASN A 1 80 ? 8.172 -15.312 3.535 1 93.75 80 ASN A C 1
ATOM 660 O O . ASN A 1 80 ? 9.016 -14.516 3.131 1 93.75 80 ASN A O 1
ATOM 664 N N . ASN A 1 81 ? 7.57 -15.109 4.625 1 94.56 81 ASN A N 1
ATOM 665 C CA . ASN A 1 81 ? 7.898 -14.125 5.648 1 94.56 81 ASN A CA 1
ATOM 666 C C . ASN A 1 81 ? 7.59 -12.703 5.176 1 94.56 81 ASN A C 1
ATOM 668 O O . ASN A 1 81 ? 8.195 -11.742 5.652 1 94.56 81 ASN A O 1
ATOM 672 N N . LYS A 1 82 ? 6.703 -12.617 4.191 1 97 82 LYS A N 1
ATOM 673 C CA . LYS A 1 82 ? 6.234 -11.32 3.707 1 97 82 LYS A CA 1
ATOM 674 C C . LYS A 1 82 ? 4.711 -11.258 3.707 1 97 82 LYS A C 1
ATOM 676 O O . LYS A 1 82 ? 4.039 -12.242 3.398 1 97 82 LYS A O 1
ATOM 681 N N . ASP A 1 83 ? 4.234 -10.094 4.043 1 97.81 83 ASP A N 1
ATOM 682 C CA . ASP A 1 83 ? 2.834 -9.797 3.754 1 97.81 83 ASP A CA 1
ATOM 683 C C . ASP A 1 83 ? 2.684 -9.148 2.381 1 97.81 83 ASP A C 1
ATOM 685 O O . ASP A 1 83 ? 3.498 -8.305 1.995 1 97.81 83 ASP A O 1
ATOM 689 N N . VAL A 1 84 ? 1.635 -9.531 1.711 1 98.31 84 VAL A N 1
ATOM 690 C CA . VAL A 1 84 ? 1.391 -9.062 0.35 1 98.31 84 VAL A CA 1
ATOM 691 C C . VAL A 1 84 ? -0.058 -8.602 0.214 1 98.31 84 VAL A C 1
ATOM 693 O O . VAL A 1 84 ? -0.983 -9.305 0.622 1 98.31 84 VAL A O 1
ATOM 696 N N . VAL A 1 85 ? -0.247 -7.414 -0.318 1 97.69 85 VAL A N 1
ATOM 697 C CA . VAL A 1 85 ? -1.567 -6.93 -0.708 1 97.69 85 VAL A CA 1
ATOM 698 C C . VAL A 1 85 ? -1.606 -6.691 -2.215 1 97.69 85 VAL A C 1
ATOM 700 O O . VAL A 1 85 ? -0.788 -5.941 -2.752 1 97.69 85 VAL A O 1
ATOM 703 N N . LEU A 1 86 ? -2.471 -7.375 -2.871 1 98 86 LEU A N 1
ATOM 704 C CA . LEU A 1 86 ? -2.719 -7.254 -4.301 1 98 86 LEU A CA 1
ATOM 705 C C . LEU A 1 86 ? -4.164 -6.844 -4.57 1 98 86 LEU A C 1
ATOM 707 O O . LEU A 1 86 ? -5.094 -7.438 -4.02 1 98 86 LEU A O 1
ATOM 711 N N . PHE A 1 87 ? -4.246 -5.719 -5.363 1 96.06 87 PHE A N 1
ATOM 712 C CA . PHE A 1 87 ? -5.602 -5.219 -5.574 1 96.06 87 PHE A CA 1
ATOM 713 C C . PHE A 1 87 ? -5.703 -4.477 -6.898 1 96.06 87 PHE A C 1
ATOM 715 O O . PHE A 1 87 ? -4.688 -4.102 -7.488 1 96.06 87 PHE A O 1
ATOM 722 N N . LYS A 1 88 ? -6.965 -4.41 -7.289 1 92.69 88 LYS A N 1
ATOM 723 C CA . LYS A 1 88 ? -7.227 -3.719 -8.547 1 92.69 88 LYS A CA 1
ATOM 724 C C . LYS A 1 88 ? -7.953 -2.398 -8.305 1 92.69 88 LYS A C 1
ATOM 726 O O . LYS A 1 88 ? -8.867 -2.328 -7.48 1 92.69 88 LYS A O 1
ATOM 731 N N . TRP A 1 89 ? -7.414 -1.344 -9.086 1 82.06 89 TRP A N 1
ATOM 732 C CA . TRP A 1 89 ? -8.086 -0.052 -9.164 1 82.06 89 TRP A CA 1
ATOM 733 C C . TRP A 1 89 ? -8.594 0.214 -10.578 1 82.06 89 TRP A C 1
ATOM 735 O O . TRP A 1 89 ? -7.922 -0.112 -11.562 1 82.06 89 TRP A O 1
ATOM 745 N N . MET B 1 1 ? 8.531 23.766 21.812 1 39.66 1 MET B N 1
ATOM 746 C CA . MET B 1 1 ? 8.508 23.906 20.359 1 39.66 1 MET B CA 1
ATOM 747 C C . MET B 1 1 ? 8.375 22.547 19.672 1 39.66 1 MET B C 1
ATOM 749 O O . MET B 1 1 ? 9.227 21.672 19.844 1 39.66 1 MET B O 1
ATOM 753 N N . MET B 1 2 ? 7.242 22.094 19.406 1 49.97 2 MET B N 1
ATOM 754 C CA . MET B 1 2 ? 7.09 20.672 19.125 1 49.97 2 MET B CA 1
ATOM 755 C C . MET B 1 2 ? 7.961 20.266 17.938 1 49.97 2 MET B C 1
ATOM 757 O O . MET B 1 2 ? 7.941 20.922 16.891 1 49.97 2 MET B O 1
ATOM 761 N N . GLN B 1 3 ? 9.117 19.766 18.188 1 52.94 3 GLN B N 1
ATOM 762 C CA . GLN B 1 3 ? 10.133 19.438 17.188 1 52.94 3 GLN B CA 1
ATOM 763 C C . GLN B 1 3 ? 9.5 18.812 15.945 1 52.94 3 GLN B C 1
ATOM 765 O O . GLN B 1 3 ? 8.594 17.984 16.047 1 52.94 3 GLN B O 1
ATOM 770 N N . LYS B 1 4 ? 9.508 19.688 14.82 1 62.19 4 LYS B N 1
ATOM 771 C CA . LYS B 1 4 ? 9.023 19.203 13.523 1 62.19 4 LYS B CA 1
ATOM 772 C C . LYS B 1 4 ? 9.57 17.812 13.211 1 62.19 4 LYS B C 1
ATOM 774 O O . LYS B 1 4 ? 10.773 17.594 13.289 1 62.19 4 LYS B O 1
ATOM 779 N N . PRO B 1 5 ? 8.633 16.953 13.148 1 68.88 5 PRO B N 1
ATOM 780 C CA . PRO B 1 5 ? 9.133 15.617 12.859 1 68.88 5 PRO B CA 1
ATOM 781 C C . PRO B 1 5 ? 10.102 15.586 11.672 1 68.88 5 PRO B C 1
ATOM 783 O O . PRO B 1 5 ? 9.953 16.375 10.734 1 68.88 5 PRO B O 1
ATOM 786 N N . ARG B 1 6 ? 11.234 14.93 11.883 1 80.31 6 ARG B N 1
ATOM 787 C CA . ARG B 1 6 ? 12.18 14.711 10.789 1 80.31 6 ARG B CA 1
ATOM 788 C C . ARG B 1 6 ? 11.508 14.008 9.617 1 80.31 6 ARG B C 1
ATOM 790 O O . ARG B 1 6 ? 11.086 12.852 9.734 1 80.31 6 ARG B O 1
ATOM 797 N N . ARG B 1 7 ? 11.078 14.805 8.625 1 90.56 7 ARG B N 1
ATOM 798 C CA . ARG B 1 7 ? 10.406 14.242 7.457 1 90.56 7 ARG B CA 1
ATOM 799 C C . ARG B 1 7 ? 11.32 14.281 6.234 1 90.56 7 ARG B C 1
ATOM 801 O O . ARG B 1 7 ? 12.078 15.234 6.051 1 90.56 7 ARG B O 1
ATOM 808 N N . ILE B 1 8 ? 11.367 13.195 5.562 1 95.81 8 ILE B N 1
ATOM 809 C CA . ILE B 1 8 ? 12.039 13.109 4.27 1 95.81 8 ILE B CA 1
ATOM 810 C C . ILE B 1 8 ? 11.039 12.664 3.201 1 95.81 8 ILE B C 1
ATOM 812 O O . ILE B 1 8 ? 10.43 11.602 3.322 1 95.81 8 ILE B O 1
ATOM 816 N N . ILE B 1 9 ? 10.891 13.539 2.25 1 96.12 9 ILE B N 1
ATOM 817 C CA . ILE B 1 9 ? 10 13.172 1.152 1 96.12 9 ILE B CA 1
ATOM 818 C C . ILE B 1 9 ? 10.789 12.438 0.073 1 96.12 9 ILE B C 1
ATOM 820 O O . ILE B 1 9 ? 11.727 12.984 -0.507 1 96.12 9 ILE B O 1
ATOM 824 N N . TYR B 1 10 ? 10.336 11.234 -0.152 1 95.81 10 TYR B N 1
ATOM 825 C CA . TYR B 1 10 ? 10.992 10.438 -1.178 1 95.81 10 TYR B CA 1
ATOM 826 C C . TYR B 1 10 ? 10.492 10.812 -2.568 1 95.81 10 TYR B C 1
ATOM 828 O O . TYR B 1 10 ? 11.289 10.969 -3.5 1 95.81 10 TYR B O 1
ATOM 836 N N . LYS B 1 11 ? 9.297 10.852 -2.805 1 94.94 11 LYS B N 1
ATOM 837 C CA . LYS B 1 11 ? 8.648 11.117 -4.082 1 94.94 11 LYS B CA 1
ATOM 838 C C . LYS B 1 11 ? 7.281 11.766 -3.877 1 94.94 11 LYS B C 1
ATOM 840 O O . LYS B 1 11 ? 6.543 11.391 -2.959 1 94.94 11 LYS B O 1
ATOM 845 N N . THR B 1 12 ? 7.012 12.844 -4.738 1 96.44 12 THR B N 1
ATOM 846 C CA . THR B 1 12 ? 5.688 13.445 -4.656 1 96.44 12 THR B CA 1
ATOM 847 C C . THR B 1 12 ? 5.375 14.234 -5.922 1 96.44 12 THR B C 1
ATOM 849 O O . THR B 1 12 ? 6.281 14.75 -6.578 1 96.44 12 THR B O 1
ATOM 852 N N . ASP B 1 13 ? 4.098 14.18 -6.285 1 95.75 13 ASP B N 1
ATOM 853 C CA . ASP B 1 13 ? 3.621 15.117 -7.301 1 95.75 13 ASP B CA 1
ATOM 854 C C . ASP B 1 13 ? 2.531 16.031 -6.742 1 95.75 13 ASP B C 1
ATOM 856 O O . ASP B 1 13 ? 1.79 16.656 -7.504 1 95.75 13 ASP B O 1
ATOM 860 N N . MET B 1 14 ? 2.424 16.078 -5.418 1 95.38 14 MET B N 1
ATOM 861 C CA . MET B 1 14 ? 1.485 16.969 -4.723 1 95.38 14 MET B CA 1
ATOM 862 C C . MET B 1 14 ? 2.008 18.391 -4.68 1 95.38 14 MET B C 1
ATOM 864 O O . MET B 1 14 ? 3.213 18.625 -4.801 1 95.38 14 MET B O 1
ATOM 868 N N . THR B 1 15 ? 1.092 19.297 -4.508 1 95.88 15 THR B N 1
ATOM 869 C CA . THR B 1 15 ? 1.489 20.688 -4.262 1 95.88 15 THR B CA 1
ATOM 870 C C . THR B 1 15 ? 2.178 20.812 -2.906 1 95.88 15 THR B C 1
ATOM 872 O O . THR B 1 15 ? 2.033 19.953 -2.043 1 95.88 15 THR B O 1
ATOM 875 N N . ALA B 1 16 ? 2.928 21.906 -2.752 1 96 16 ALA B N 1
ATOM 876 C CA . ALA B 1 16 ? 3.613 22.156 -1.487 1 96 16 ALA B CA 1
ATOM 877 C C . ALA B 1 16 ? 2.621 22.219 -0.33 1 96 16 ALA B C 1
ATOM 879 O O . ALA B 1 16 ? 2.893 21.703 0.756 1 96 16 ALA B O 1
ATOM 880 N N . GLU B 1 17 ? 1.571 22.812 -0.612 1 96.75 17 GLU B N 1
ATOM 881 C CA . GLU B 1 17 ? 0.557 22.953 0.428 1 96.75 17 GLU B CA 1
ATOM 882 C C . GLU B 1 17 ? 0.012 21.594 0.85 1 96.75 17 GLU B C 1
ATOM 884 O O . GLU B 1 17 ? -0.154 21.328 2.041 1 96.75 17 GLU B O 1
ATOM 889 N N . MET B 1 18 ? -0.307 20.75 -0.078 1 96.94 18 MET B N 1
ATOM 890 C CA . MET B 1 18 ? -0.847 19.422 0.206 1 96.94 18 MET B CA 1
ATOM 891 C C . MET B 1 18 ? 0.178 18.562 0.938 1 96.94 18 MET B C 1
ATOM 893 O O . MET B 1 18 ? -0.17 17.828 1.863 1 96.94 18 MET B O 1
ATOM 897 N N . GLN B 1 19 ? 1.432 18.703 0.553 1 97.06 19 GLN B N 1
ATOM 898 C CA . GLN B 1 19 ? 2.506 17.984 1.23 1 97.06 19 GLN B CA 1
ATOM 899 C C . GLN B 1 19 ? 2.584 18.375 2.703 1 97.06 19 GLN B C 1
ATOM 901 O O . GLN B 1 19 ? 2.682 17.5 3.576 1 97.06 19 GLN B O 1
ATOM 906 N N . GLU B 1 20 ? 2.529 19.656 2.908 1 96.5 20 GLU B N 1
ATOM 907 C CA . GLU B 1 20 ? 2.586 20.156 4.281 1 96.5 20 GLU B CA 1
ATOM 908 C C . GLU B 1 20 ? 1.405 19.641 5.102 1 96.5 20 GLU B C 1
ATOM 910 O O . GLU B 1 20 ? 1.558 19.312 6.277 1 96.5 20 GLU B O 1
ATOM 915 N N . LYS B 1 21 ? 0.282 19.625 4.422 1 97.44 21 LYS B N 1
ATOM 916 C CA . LYS B 1 21 ? -0.902 19.125 5.113 1 97.44 21 LYS B CA 1
ATOM 917 C C . LYS B 1 21 ? -0.748 17.656 5.469 1 97.44 21 LYS B C 1
ATOM 919 O O . LYS B 1 21 ? -1.117 17.234 6.566 1 97.44 21 LYS B O 1
ATOM 924 N N . ALA B 1 22 ? -0.239 16.812 4.609 1 97.94 22 ALA B N 1
ATOM 925 C CA . ALA B 1 22 ? -0.005 15.398 4.875 1 97.94 22 ALA B CA 1
ATOM 926 C C . ALA B 1 22 ? 0.887 15.211 6.102 1 97.94 22 ALA B C 1
ATOM 928 O O . ALA B 1 22 ? 0.577 14.414 6.988 1 97.94 22 ALA B O 1
ATOM 929 N N . VAL B 1 23 ? 1.946 16 6.148 1 97.12 23 VAL B N 1
ATOM 930 C CA . VAL B 1 23 ? 2.912 15.891 7.238 1 97.12 23 VAL B CA 1
ATOM 931 C C . VAL B 1 23 ? 2.277 16.359 8.547 1 97.12 23 VAL B C 1
ATOM 933 O O . VAL B 1 23 ? 2.471 15.734 9.594 1 97.12 23 VAL B O 1
ATOM 936 N N . GLU B 1 24 ? 1.566 17.422 8.422 1 97.38 24 GLU B N 1
ATOM 937 C CA . GLU B 1 24 ? 0.876 17.922 9.602 1 97.38 24 GLU B CA 1
ATOM 938 C C . GLU B 1 24 ? -0.098 16.891 10.164 1 97.38 24 GLU B C 1
ATOM 940 O O . GLU B 1 24 ? -0.107 16.641 11.367 1 97.38 24 GLU B O 1
ATOM 945 N N . LEU B 1 25 ? -0.892 16.375 9.344 1 98.19 25 LEU B N 1
ATOM 946 C CA . LEU B 1 25 ? -1.934 15.453 9.773 1 98.19 25 LEU B CA 1
ATOM 947 C C . LEU B 1 25 ? -1.324 14.188 10.352 1 98.19 25 LEU B C 1
ATOM 949 O O . LEU B 1 25 ? -1.807 13.664 11.367 1 98.19 25 LEU B O 1
ATOM 953 N N . ILE B 1 26 ? -0.3 13.656 9.742 1 98.19 26 ILE B N 1
ATOM 954 C CA . ILE B 1 26 ? 0.261 12.414 10.25 1 98.19 26 ILE B CA 1
ATOM 955 C C . ILE B 1 26 ? 0.964 12.672 11.586 1 98.19 26 ILE B C 1
ATOM 957 O O . ILE B 1 26 ? 0.947 11.82 12.477 1 98.19 26 ILE B O 1
ATOM 961 N N . SER B 1 27 ? 1.606 13.852 11.68 1 96.75 27 SER B N 1
ATOM 962 C CA . SER B 1 27 ? 2.232 14.211 12.945 1 96.75 27 SER B CA 1
ATOM 963 C C . SER B 1 27 ? 1.205 14.281 14.07 1 96.75 27 SER B C 1
ATOM 965 O O . SER B 1 27 ? 1.45 13.789 15.172 1 96.75 27 SER B O 1
ATOM 967 N N . HIS B 1 28 ? 0.1 14.891 13.719 1 97.56 28 HIS B N 1
ATOM 968 C CA . HIS B 1 28 ? -0.997 14.922 14.68 1 97.56 28 HIS B CA 1
ATOM 969 C C . HIS B 1 28 ? -1.455 13.508 15.039 1 97.56 28 HIS B C 1
ATOM 971 O O . HIS B 1 28 ? -1.653 13.195 16.219 1 97.56 28 HIS B O 1
ATOM 977 N N . ALA B 1 29 ? -1.668 12.695 14.055 1 98.06 29 ALA B N 1
ATOM 978 C CA . ALA B 1 29 ? -2.123 11.32 14.266 1 98.06 29 ALA B CA 1
ATOM 979 C C . ALA B 1 29 ? -1.167 10.562 15.18 1 98.06 29 ALA B C 1
ATOM 981 O O . ALA B 1 29 ? -1.603 9.836 16.078 1 98.06 29 ALA B O 1
ATOM 982 N N . PHE B 1 30 ? 0.162 10.766 15 1 97 30 PHE B N 1
ATOM 983 C CA . PHE B 1 30 ? 1.164 10.094 15.82 1 97 30 PHE B CA 1
ATOM 984 C C . PHE B 1 30 ? 1.052 10.531 17.281 1 97 30 PHE B C 1
ATOM 986 O O . PHE B 1 30 ? 1.359 9.758 18.188 1 97 30 PHE B O 1
ATOM 993 N N . ALA B 1 31 ? 0.631 11.758 17.438 1 96.5 31 ALA B N 1
ATOM 994 C CA . ALA B 1 31 ? 0.514 12.297 18.797 1 96.5 31 ALA B CA 1
ATOM 995 C C . ALA B 1 31 ? -0.738 11.766 19.484 1 96.5 31 ALA B C 1
ATOM 997 O O . ALA B 1 31 ? -0.777 11.664 20.719 1 96.5 31 ALA B O 1
ATOM 998 N N . VAL B 1 32 ? -1.723 11.352 18.766 1 97.62 32 VAL B N 1
ATOM 999 C CA . VAL B 1 32 ? -3.033 11.039 19.328 1 97.62 32 VAL B CA 1
ATOM 1000 C C . VAL B 1 32 ? -3.225 9.523 19.359 1 97.62 32 VAL B C 1
ATOM 1002 O O . VAL B 1 32 ? -3.855 9 20.281 1 97.62 32 VAL B O 1
ATOM 1005 N N . TYR B 1 33 ? -2.729 8.812 18.391 1 97.94 33 TYR B N 1
ATOM 1006 C CA . TYR B 1 33 ? -2.996 7.383 18.266 1 97.94 33 TYR B CA 1
ATOM 1007 C C . TYR B 1 33 ? -1.737 6.566 18.531 1 97.94 33 TYR B C 1
ATOM 1009 O O . TYR B 1 33 ? -0.636 6.969 18.141 1 97.94 33 TYR B O 1
ATOM 1017 N N . VAL B 1 34 ? -1.952 5.391 19.031 1 96.88 34 VAL B N 1
ATOM 1018 C CA . VAL B 1 34 ? -0.85 4.461 19.25 1 96.88 34 VAL B CA 1
ATOM 1019 C C . VAL B 1 34 ? -0.782 3.459 18.109 1 96.88 34 VAL B C 1
ATOM 1021 O O . VAL B 1 34 ? 0.304 3.137 17.625 1 96.88 34 VAL B O 1
ATOM 1024 N N . SER B 1 35 ? -1.847 3.07 17.625 1 97.44 35 SER B N 1
ATOM 1025 C CA . SER B 1 35 ? -1.925 2.008 16.625 1 97.44 35 SER B CA 1
ATOM 1026 C C . SER B 1 35 ? -1.687 2.551 15.219 1 97.44 35 SER B C 1
ATOM 1028 O O . SER B 1 35 ? -2.312 3.531 14.812 1 97.44 35 SER B O 1
ATOM 1030 N N . ASP B 1 36 ? -0.872 1.854 14.508 1 97.56 36 ASP B N 1
ATOM 1031 C CA . ASP B 1 36 ? -0.653 2.215 13.109 1 97.56 36 ASP B CA 1
ATOM 1032 C C . ASP B 1 36 ? -1.964 2.199 12.328 1 97.56 36 ASP B C 1
ATOM 1034 O O . ASP B 1 36 ? -2.17 3.027 11.438 1 97.56 36 ASP B O 1
ATOM 1038 N N . VAL B 1 37 ? -2.811 1.311 12.656 1 97.25 37 VAL B N 1
ATOM 1039 C CA . VAL B 1 37 ? -4.086 1.173 11.961 1 97.25 37 VAL B CA 1
ATOM 1040 C C . VAL B 1 37 ? -4.918 2.441 12.148 1 97.25 37 VAL B C 1
ATOM 1042 O O . VAL B 1 37 ? -5.492 2.963 11.195 1 97.25 37 VAL B O 1
ATOM 1045 N N . ASP B 1 38 ? -4.871 2.973 13.305 1 98.44 38 ASP B N 1
ATOM 1046 C CA . ASP B 1 38 ? -5.625 4.191 13.594 1 98.44 38 ASP B CA 1
ATOM 1047 C C . ASP B 1 38 ? -4.996 5.398 12.906 1 98.44 38 ASP B C 1
ATOM 1049 O O . ASP B 1 38 ? -5.703 6.281 12.414 1 98.44 38 ASP B O 1
ATOM 1053 N N . VAL B 1 39 ? -3.688 5.41 12.867 1 98.44 39 VAL B N 1
ATOM 1054 C CA . VAL B 1 39 ? -2.982 6.504 12.203 1 98.44 39 VAL B CA 1
ATOM 1055 C C . VAL B 1 39 ? -3.34 6.523 10.719 1 98.44 39 VAL B C 1
ATOM 1057 O O . VAL B 1 39 ? -3.721 7.566 10.18 1 98.44 39 VAL B O 1
ATOM 1060 N N . VAL B 1 40 ? -3.289 5.395 10.141 1 98.62 40 VAL B N 1
ATOM 1061 C CA . VAL B 1 40 ? -3.545 5.246 8.711 1 98.62 40 VAL B CA 1
ATOM 1062 C C . VAL B 1 40 ? -5 5.594 8.406 1 98.62 40 VAL B C 1
ATOM 1064 O O . VAL B 1 40 ? -5.289 6.32 7.457 1 98.62 40 VAL B O 1
ATOM 1067 N N . ALA B 1 41 ? -5.871 5.125 9.211 1 98.25 41 ALA B N 1
ATOM 1068 C CA . ALA B 1 41 ? -7.289 5.422 9.023 1 98.25 41 ALA B CA 1
ATOM 1069 C C . ALA B 1 41 ? -7.555 6.922 9.141 1 98.25 41 ALA B C 1
ATOM 1071 O O . ALA B 1 41 ? -8.281 7.492 8.328 1 98.25 41 ALA B O 1
ATOM 1072 N N . TYR B 1 42 ? -6.953 7.512 10.109 1 98.69 42 TYR B N 1
ATOM 1073 C CA . TYR B 1 42 ? -7.137 8.938 10.336 1 98.69 42 TYR B CA 1
ATOM 1074 C C . TYR B 1 42 ? -6.66 9.75 9.141 1 98.69 42 TYR B C 1
ATOM 1076 O O . TYR B 1 42 ? -7.379 10.625 8.648 1 98.69 42 TYR B O 1
ATOM 1084 N N . LEU B 1 43 ? -5.453 9.469 8.688 1 98.38 43 LEU B N 1
ATOM 1085 C CA . LEU B 1 43 ? -4.867 10.211 7.578 1 98.38 43 LEU B CA 1
ATOM 1086 C C . LEU B 1 43 ? -5.734 10.086 6.328 1 98.38 43 LEU B C 1
ATOM 1088 O 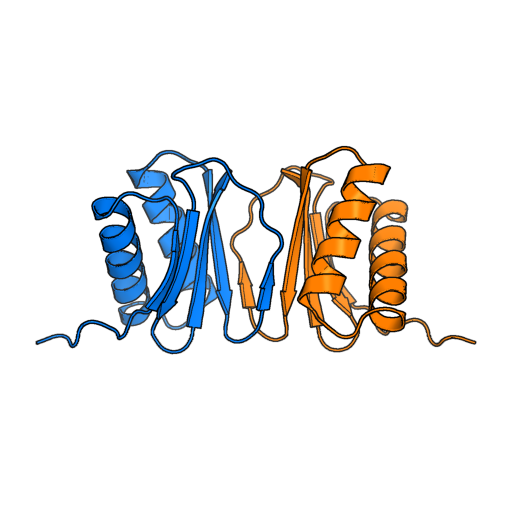O . LEU B 1 43 ? -6.027 11.086 5.668 1 98.38 43 LEU B O 1
ATOM 1092 N N . THR B 1 44 ? -6.18 8.922 6.047 1 97.81 44 THR B N 1
ATOM 1093 C CA . THR B 1 44 ? -7.008 8.664 4.875 1 97.81 44 THR B CA 1
ATOM 1094 C C . THR B 1 44 ? -8.344 9.391 4.984 1 97.81 44 THR B C 1
ATOM 1096 O O . THR B 1 44 ? -8.789 10.031 4.031 1 97.81 44 THR B O 1
ATOM 1099 N N . ASP B 1 45 ? -8.93 9.32 6.078 1 98.06 45 ASP B N 1
ATOM 1100 C CA . ASP B 1 45 ? -10.227 9.953 6.293 1 98.06 45 ASP B CA 1
ATOM 1101 C C . ASP B 1 45 ? -10.117 11.477 6.176 1 98.06 45 ASP B C 1
ATOM 1103 O O . ASP B 1 45 ? -10.977 12.117 5.578 1 98.06 45 ASP B O 1
ATOM 1107 N N . GLU B 1 46 ? -9.117 12.008 6.746 1 98.5 46 GLU B N 1
ATOM 1108 C CA . GLU B 1 46 ? -8.938 13.461 6.703 1 98.5 46 GLU B CA 1
ATOM 1109 C C . GLU B 1 46 ? -8.688 13.945 5.281 1 98.5 46 GLU B C 1
ATOM 1111 O O . GLU B 1 46 ? -9.203 14.984 4.875 1 98.5 46 GLU B O 1
ATOM 1116 N N . PHE B 1 47 ? -7.938 13.156 4.551 1 98.12 47 PHE B N 1
ATOM 1117 C CA . PHE B 1 47 ? -7.684 13.555 3.172 1 98.12 47 PHE B CA 1
ATOM 1118 C C . PHE B 1 47 ? -8.945 13.398 2.326 1 98.12 47 PHE B C 1
ATOM 1120 O O . PHE B 1 47 ? -9.195 14.203 1.429 1 98.12 47 PHE B O 1
ATOM 1127 N N . ASP B 1 48 ? -9.719 12.406 2.609 1 97.25 48 ASP B N 1
ATOM 1128 C CA . ASP B 1 48 ? -11 12.266 1.922 1 97.25 48 ASP B CA 1
ATOM 1129 C C . ASP B 1 48 ? -11.891 13.484 2.162 1 97.25 48 ASP B C 1
ATOM 1131 O O . ASP B 1 48 ? -12.547 13.969 1.242 1 97.25 48 ASP B O 1
ATOM 1135 N N . LYS B 1 49 ? -11.859 13.938 3.307 1 98 49 LYS B N 1
ATOM 1136 C CA . LYS B 1 49 ? -12.688 15.078 3.674 1 98 49 LYS B CA 1
ATOM 1137 C C . LYS B 1 49 ? -12.188 16.359 3.014 1 98 49 LYS B C 1
ATOM 1139 O O . LYS B 1 49 ? -12.984 17.203 2.586 1 98 49 LYS B O 1
ATOM 1144 N N . ARG B 1 50 ? -10.93 16.438 2.82 1 97.25 50 ARG B N 1
ATOM 1145 C CA . ARG B 1 50 ? -10.336 17.719 2.422 1 97.25 50 ARG B CA 1
ATOM 1146 C C . ARG B 1 50 ? -10.156 17.781 0.908 1 97.25 50 ARG B C 1
ATOM 1148 O O . ARG B 1 50 ? -10.227 18.859 0.319 1 97.25 50 ARG B O 1
ATOM 1155 N N . TYR B 1 51 ? -9.867 16.672 0.341 1 95.75 51 TYR B N 1
ATOM 1156 C CA . TYR B 1 51 ? -9.484 16.703 -1.064 1 95.75 51 TYR B CA 1
ATOM 1157 C C . TYR B 1 51 ? -10.336 15.75 -1.887 1 95.75 51 TYR B C 1
ATOM 1159 O O . TYR B 1 51 ? -9.914 15.273 -2.941 1 95.75 51 TYR B O 1
ATOM 1167 N N . GLU B 1 52 ? -11.508 15.445 -1.524 1 94.12 52 GLU B N 1
ATOM 1168 C CA . GLU B 1 52 ? -12.453 14.57 -2.203 1 94.12 52 GLU B CA 1
ATOM 1169 C C . GLU B 1 52 ? -11.953 13.125 -2.229 1 94.12 52 GLU B C 1
ATOM 1171 O O . GLU B 1 52 ? -10.758 12.883 -2.439 1 94.12 52 GLU B O 1
ATOM 1176 N N . PRO B 1 53 ? -12.758 12.234 -2.057 1 93.19 53 PRO B N 1
ATOM 1177 C CA . PRO B 1 53 ? -12.398 10.812 -2.09 1 93.19 53 PRO B CA 1
ATOM 1178 C C . PRO B 1 53 ? -11.992 10.336 -3.484 1 93.19 53 PRO B C 1
ATOM 1180 O O . PRO B 1 53 ? -12.305 11 -4.48 1 93.19 53 PRO B O 1
ATOM 1183 N N . SER B 1 54 ? -11.234 9.211 -3.49 1 92 54 SER B N 1
ATOM 1184 C CA . SER B 1 54 ? -10.898 8.305 -2.396 1 92 54 SER B CA 1
ATOM 1185 C C . SER B 1 54 ? -9.391 8.234 -2.182 1 92 54 SER B C 1
ATOM 1187 O O . SER B 1 54 ? -8.641 7.988 -3.123 1 92 54 SER B O 1
ATOM 1189 N N . TRP B 1 55 ? -8.922 8.484 -1.042 1 95.44 55 TRP B N 1
ATOM 1190 C CA . TRP B 1 55 ? -7.516 8.398 -0.672 1 95.44 55 TRP B CA 1
ATOM 1191 C C . TRP B 1 55 ? -7.219 7.082 0.033 1 95.44 55 TRP B C 1
ATOM 1193 O O . TRP B 1 55 ? -8.102 6.496 0.668 1 95.44 55 TRP B O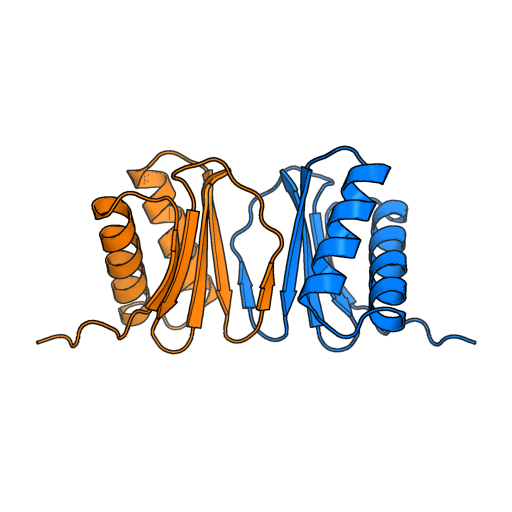 1
ATOM 1203 N N . HIS B 1 56 ? -6.016 6.566 -0.117 1 95.94 56 HIS B N 1
ATOM 1204 C CA . HIS B 1 56 ? -5.488 5.352 0.493 1 95.94 56 HIS B CA 1
ATOM 1205 C C . HIS B 1 56 ? -4.109 5.59 1.1 1 95.94 56 HIS B C 1
ATOM 1207 O O . HIS B 1 56 ? -3.375 6.469 0.648 1 95.94 56 HIS B O 1
ATOM 1213 N N . CYS B 1 57 ? -3.814 4.871 2.086 1 97.69 57 CYS B N 1
ATOM 1214 C CA . CYS B 1 57 ? -2.541 5.07 2.768 1 97.69 57 CYS B CA 1
ATOM 1215 C C . CYS B 1 57 ? -1.892 3.736 3.113 1 97.69 57 CYS B C 1
ATOM 1217 O O . CYS B 1 57 ? -2.572 2.801 3.537 1 97.69 57 CYS B O 1
ATOM 1219 N N . ILE B 1 58 ? -0.638 3.602 2.918 1 98.06 58 ILE B N 1
ATOM 1220 C CA . ILE B 1 58 ? 0.227 2.518 3.369 1 98.06 58 ILE B CA 1
ATOM 1221 C C . ILE B 1 58 ? 1.258 3.059 4.359 1 98.06 58 ILE B C 1
ATOM 1223 O O . ILE B 1 58 ? 1.861 4.109 4.125 1 98.06 58 ILE B O 1
ATOM 1227 N N . MET B 1 59 ? 1.423 2.436 5.406 1 98.62 59 MET B N 1
ATOM 1228 C CA . MET B 1 59 ? 2.424 2.865 6.375 1 98.62 59 MET B CA 1
ATOM 1229 C C . MET B 1 59 ? 3.156 1.668 6.973 1 98.62 59 MET B C 1
ATOM 1231 O O . MET B 1 59 ? 2.529 0.68 7.355 1 98.62 59 MET B O 1
ATOM 1235 N N . GLY B 1 60 ? 4.484 1.799 7.086 1 98.06 60 GLY B N 1
ATOM 1236 C CA . GLY B 1 60 ? 5.273 0.728 7.676 1 98.06 60 GLY B CA 1
ATOM 1237 C C . GLY B 1 60 ? 6.758 1.033 7.719 1 98.06 60 GLY B C 1
ATOM 1238 O O . GLY B 1 60 ? 7.184 2.127 7.34 1 98.06 60 GLY B O 1
ATOM 1239 N N . THR B 1 61 ? 7.547 0.122 8.211 1 96.69 61 THR B N 1
ATOM 1240 C CA . THR B 1 61 ? 8.984 0.312 8.367 1 96.69 61 THR B CA 1
ATOM 1241 C C . THR B 1 61 ? 9.742 -0.296 7.191 1 96.69 61 THR B C 1
ATOM 1243 O O . THR B 1 61 ? 10.82 0.188 6.824 1 96.69 61 THR B O 1
ATOM 1246 N N . GLN B 1 62 ? 9.172 -1.432 6.562 1 95.94 62 GLN B N 1
ATOM 1247 C CA . GLN B 1 62 ? 9.836 -2.086 5.441 1 95.94 62 GLN B CA 1
ATOM 1248 C C . GLN B 1 62 ? 8.828 -2.619 4.434 1 95.94 62 GLN B C 1
ATOM 1250 O O . GLN B 1 62 ? 8.344 -3.744 4.566 1 95.94 62 GLN B O 1
ATOM 1255 N N . PHE B 1 63 ? 8.617 -1.85 3.445 1 97.88 63 PHE B N 1
ATOM 1256 C CA . PHE B 1 63 ? 7.727 -2.295 2.375 1 97.88 63 PHE B CA 1
ATOM 1257 C C . PHE B 1 63 ? 8.125 -1.66 1.047 1 97.88 63 PHE B C 1
ATOM 1259 O O . PHE B 1 63 ? 8.82 -0.646 1.021 1 97.88 63 PHE B O 1
ATOM 1266 N N . THR B 1 64 ? 7.664 -2.256 -0.028 1 97.38 64 THR B N 1
ATOM 1267 C CA . THR B 1 64 ? 7.715 -1.7 -1.375 1 97.38 64 THR B CA 1
ATOM 1268 C C . THR B 1 64 ? 6.344 -1.771 -2.041 1 97.38 64 THR B C 1
ATOM 1270 O O . THR B 1 64 ? 5.477 -2.533 -1.608 1 97.38 64 THR B O 1
ATOM 1273 N N . THR B 1 65 ? 6.086 -0.921 -2.93 1 96.44 65 THR B N 1
ATOM 1274 C CA . THR B 1 65 ? 4.781 -0.922 -3.58 1 96.44 65 THR B CA 1
ATOM 1275 C C . THR B 1 65 ? 4.918 -0.588 -5.062 1 96.44 65 THR B C 1
ATOM 1277 O O . THR B 1 65 ? 5.906 0.018 -5.48 1 96.44 65 THR B O 1
ATOM 1280 N N . SER B 1 66 ? 3.957 -0.959 -5.832 1 95.38 66 SER B N 1
ATOM 1281 C CA . SER B 1 66 ? 3.93 -0.693 -7.27 1 95.38 66 SER B CA 1
ATOM 1282 C C . SER B 1 66 ? 2.816 0.284 -7.629 1 95.38 66 SER B C 1
ATOM 1284 O O . SER B 1 66 ? 2.344 0.302 -8.766 1 95.38 66 SER B O 1
ATOM 1286 N N . ILE B 1 67 ? 2.326 1.009 -6.664 1 91.69 67 ILE B N 1
ATOM 1287 C CA . ILE B 1 67 ? 1.167 1.872 -6.863 1 91.69 67 ILE B CA 1
ATOM 1288 C C . ILE B 1 67 ? 1.461 2.881 -7.969 1 91.69 67 ILE B C 1
ATOM 1290 O O . ILE B 1 67 ? 2.441 3.627 -7.895 1 91.69 67 ILE B O 1
ATOM 1294 N N . LYS B 1 68 ? 0.539 2.777 -9.086 1 83.06 68 LYS B N 1
ATOM 1295 C CA . LYS B 1 68 ? 0.593 3.758 -10.172 1 83.06 68 LYS B CA 1
ATOM 1296 C C . LYS B 1 68 ? -0.594 4.715 -10.102 1 83.06 68 LYS B C 1
ATOM 1298 O O . LYS B 1 68 ? -1.741 4.281 -9.977 1 83.06 68 LYS B O 1
ATOM 1303 N N . ARG B 1 69 ? -0.427 6.016 -9.844 1 74.06 69 ARG B N 1
ATOM 1304 C CA . ARG B 1 69 ? -1.483 6.996 -9.609 1 74.06 69 ARG B CA 1
ATOM 1305 C C . ARG B 1 69 ? -1.427 8.117 -10.648 1 74.06 69 ARG B C 1
ATOM 1307 O O . ARG B 1 69 ? -0.503 8.164 -11.461 1 74.06 69 ARG B O 1
ATOM 1314 N N . GLU B 1 70 ? -2.59 8.852 -10.586 1 72.75 70 GLU B N 1
ATOM 1315 C CA . GLU B 1 70 ? -2.65 10.078 -11.375 1 72.75 70 GLU B CA 1
ATOM 1316 C C . GLU B 1 70 ? -1.74 11.156 -10.797 1 72.75 70 GLU B C 1
ATOM 1318 O O . GLU B 1 70 ? -1.438 11.141 -9.602 1 72.75 70 GLU B O 1
ATOM 1323 N N . GLU B 1 71 ? -1.47 12.031 -11.625 1 78.38 71 GLU B N 1
ATOM 1324 C CA . GLU B 1 71 ? -0.599 13.141 -11.25 1 78.38 71 GLU B CA 1
ATOM 1325 C C . GLU B 1 71 ? -1.253 14.023 -10.195 1 78.38 71 GLU B C 1
ATOM 1327 O O . GLU B 1 71 ? -2.451 14.305 -10.266 1 78.38 71 GLU B O 1
ATOM 1332 N N . GLY B 1 72 ? -0.504 14.453 -9.172 1 84.06 72 GLY B N 1
ATOM 1333 C CA . GLY B 1 72 ? -0.91 15.391 -8.141 1 84.06 72 GLY B CA 1
ATOM 1334 C C . GLY B 1 72 ? -1.578 14.711 -6.953 1 84.06 72 GLY B C 1
ATOM 1335 O O . GLY B 1 72 ? -2.16 15.383 -6.098 1 84.06 72 GLY B O 1
ATOM 1336 N N . CYS B 1 73 ? -1.561 13.469 -6.914 1 91.62 73 CYS B N 1
ATOM 1337 C CA . CYS B 1 73 ? -2.336 12.75 -5.91 1 91.62 73 CYS B CA 1
ATOM 1338 C C . CYS B 1 73 ? -1.465 11.742 -5.168 1 91.62 73 CYS B C 1
ATOM 1340 O O . CYS B 1 73 ? -1.956 10.711 -4.707 1 91.62 73 CYS B O 1
ATOM 1342 N N . TYR B 1 74 ? -0.164 12.07 -5.109 1 96.62 74 TYR B N 1
ATOM 1343 C CA . TYR B 1 74 ? 0.718 11.039 -4.57 1 96.62 74 TYR B CA 1
ATOM 1344 C C . TYR B 1 74 ? 1.835 11.656 -3.74 1 96.62 74 TYR B C 1
ATOM 1346 O O . TYR B 1 74 ? 2.475 12.625 -4.168 1 96.62 74 TYR B O 1
ATOM 1354 N N . ILE B 1 75 ? 2.107 11.008 -2.619 1 97.5 75 ILE B N 1
ATOM 1355 C CA . ILE B 1 75 ? 3.299 11.359 -1.853 1 97.5 75 ILE B CA 1
ATOM 1356 C C . ILE B 1 75 ? 3.84 10.117 -1.148 1 97.5 75 ILE B C 1
ATOM 1358 O O . ILE B 1 75 ? 3.068 9.305 -0.624 1 97.5 75 ILE B O 1
ATOM 1362 N N . HIS B 1 76 ? 5.102 9.867 -1.178 1 97.38 76 HIS B N 1
ATOM 1363 C CA . HIS B 1 76 ? 5.883 8.891 -0.43 1 97.38 76 HIS B CA 1
ATOM 1364 C C . HIS B 1 76 ? 6.926 9.578 0.445 1 97.38 76 HIS B C 1
ATOM 1366 O O . HIS B 1 76 ? 7.824 10.258 -0.065 1 97.38 76 HIS B O 1
ATOM 1372 N N . PHE B 1 77 ? 6.832 9.414 1.763 1 98.06 77 PHE B N 1
ATOM 1373 C CA . PHE B 1 77 ? 7.738 10.141 2.645 1 98.06 77 PHE B CA 1
ATOM 1374 C C . PHE B 1 77 ? 8.039 9.328 3.896 1 98.06 77 PHE B C 1
ATOM 1376 O O . PHE B 1 77 ? 7.383 8.312 4.164 1 98.06 77 PHE B O 1
ATOM 1383 N N . HIS B 1 78 ? 9.102 9.742 4.57 1 97.56 78 HIS B N 1
ATOM 1384 C CA . HIS B 1 78 ? 9.516 9.164 5.844 1 97.56 78 HIS B CA 1
ATOM 1385 C C . HIS B 1 78 ? 9.234 10.117 7 1 97.56 78 HIS B C 1
ATOM 1387 O O . HIS B 1 78 ? 9.5 11.32 6.902 1 97.56 78 HIS B O 1
ATOM 1393 N N . VAL B 1 79 ? 8.656 9.539 7.973 1 96.88 79 VAL B N 1
ATOM 1394 C CA . VAL B 1 79 ? 8.375 10.344 9.156 1 96.88 79 VAL B CA 1
ATOM 1395 C C . VAL B 1 79 ? 8.336 9.445 10.391 1 96.88 79 VAL B C 1
ATOM 1397 O O . VAL B 1 79 ? 7.699 8.391 10.383 1 96.88 79 VAL B O 1
ATOM 1400 N N . ASN B 1 80 ? 9.008 9.859 11.469 1 93.88 80 ASN B N 1
ATOM 1401 C CA . ASN B 1 80 ? 9 9.148 12.75 1 93.88 80 ASN B CA 1
ATOM 1402 C C . ASN B 1 80 ? 9.297 7.664 12.57 1 93.88 80 ASN B C 1
ATOM 1404 O O . ASN B 1 80 ? 8.562 6.816 13.078 1 93.88 80 ASN B O 1
ATOM 1408 N N . ASN B 1 81 ? 10.242 7.32 11.805 1 94.62 81 ASN B N 1
ATOM 1409 C CA . ASN B 1 81 ? 10.766 5.973 11.586 1 94.62 81 ASN B CA 1
ATOM 1410 C C . ASN B 1 81 ? 9.773 5.105 10.812 1 94.62 81 ASN B C 1
ATOM 1412 O O . ASN B 1 81 ? 9.789 3.879 10.938 1 94.62 81 ASN B O 1
ATOM 1416 N N . LYS B 1 82 ? 8.867 5.785 10.102 1 97.06 82 LYS B N 1
ATOM 1417 C CA . LYS B 1 82 ? 7.922 5.09 9.227 1 97.06 82 LYS B CA 1
ATOM 1418 C C . LYS B 1 82 ? 7.965 5.652 7.812 1 97.06 82 LYS B C 1
ATOM 1420 O O . LYS B 1 82 ? 8.117 6.863 7.621 1 97.06 82 LYS B O 1
ATOM 1425 N N . ASP B 1 83 ? 7.828 4.75 6.883 1 97.75 83 ASP B N 1
ATOM 1426 C CA . ASP B 1 83 ? 7.512 5.188 5.527 1 97.75 83 ASP B CA 1
ATOM 1427 C C . ASP B 1 83 ? 6.004 5.246 5.305 1 97.75 83 ASP B C 1
ATOM 1429 O O . ASP B 1 83 ? 5.27 4.371 5.773 1 97.75 83 ASP B O 1
ATOM 1433 N N . VAL B 1 84 ? 5.594 6.246 4.578 1 98.31 84 VAL B N 1
ATOM 1434 C CA . VAL B 1 84 ? 4.176 6.488 4.34 1 98.31 84 VAL B CA 1
ATOM 1435 C C . VAL B 1 84 ? 3.936 6.742 2.855 1 98.31 84 VAL B C 1
ATOM 1437 O O . VAL B 1 84 ? 4.637 7.547 2.234 1 98.31 84 VAL B O 1
ATOM 1440 N N . VAL B 1 85 ? 2.982 6.035 2.283 1 97.69 85 VAL B N 1
ATOM 1441 C CA . VAL B 1 85 ? 2.494 6.32 0.938 1 97.69 85 VAL B CA 1
ATOM 1442 C C . VAL B 1 85 ? 1.022 6.723 0.996 1 97.69 85 VAL B C 1
ATOM 1444 O O . VAL B 1 85 ? 0.189 5.977 1.517 1 97.69 85 VAL B O 1
ATOM 1447 N N . LEU B 1 86 ? 0.745 7.902 0.561 1 97.94 86 LEU B N 1
ATOM 1448 C CA . LEU B 1 86 ? -0.6 8.461 0.466 1 97.94 86 LEU B CA 1
ATOM 1449 C C . LEU B 1 86 ? -0.941 8.812 -0.977 1 97.94 86 LEU B C 1
ATOM 1451 O O . LEU B 1 86 ? -0.157 9.477 -1.66 1 97.94 86 LEU B O 1
ATOM 1455 N N . PHE B 1 87 ? -2.102 8.227 -1.401 1 96 87 PHE B N 1
ATOM 1456 C CA . PHE B 1 87 ? -2.428 8.438 -2.807 1 96 87 PHE B CA 1
ATOM 1457 C C . PHE B 1 87 ? -3.936 8.383 -3.025 1 96 87 PHE B C 1
ATOM 1459 O O . PHE B 1 87 ? -4.676 7.891 -2.17 1 96 87 PHE B O 1
ATOM 1466 N N . LYS B 1 88 ? -4.258 8.992 -4.137 1 92.62 88 LYS B N 1
ATOM 1467 C CA . LYS B 1 88 ? -5.672 9.008 -4.492 1 92.62 88 LYS B CA 1
ATOM 1468 C C . LYS B 1 88 ? -5.945 8.117 -5.703 1 92.62 88 LYS B C 1
ATOM 1470 O O . LYS B 1 88 ? -5.172 8.109 -6.664 1 92.62 88 LYS B O 1
ATOM 1475 N N . TRP B 1 89 ? -7.121 7.348 -5.547 1 81.81 89 TRP B N 1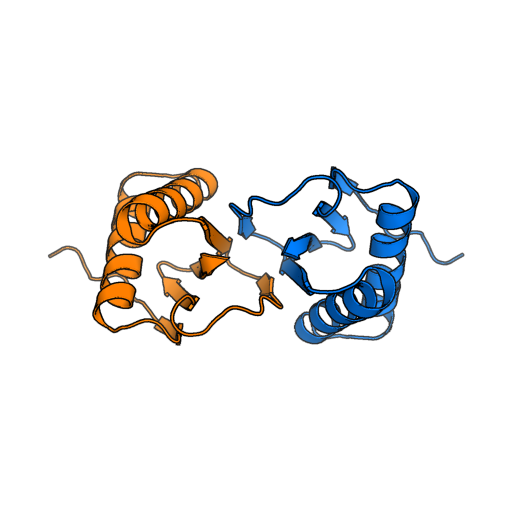
ATOM 1476 C CA . TRP B 1 89 ? -7.668 6.582 -6.66 1 81.81 89 TRP B CA 1
ATOM 1477 C C . TRP B 1 89 ? -9.047 7.102 -7.055 1 81.81 89 TRP B C 1
ATOM 1479 O O . TRP B 1 89 ? -9.859 7.438 -6.191 1 81.81 89 TRP B O 1
#